Protein AF-A0AA42ZSQ0-F1 (afdb_monomer_lite)

Secondary structure (DSSP, 8-state):
-HHHHHHHHHHHHHT-S-EEEEE-S-----PPTT---------TTEEEEEESPPPPTGGGT-THHHHHHHHHHHHHHHHTT-EEEEE--HHHHHHHH--

Sequence (99 aa):
SGGILQAVEYLNEKGTGHKTILIFSDLKEDLEEGYVREFDLELSGFDVIALNVTKLRSDNIDPREYMDRLEYWQSRIEEGGGSWRVINDMDRLERVLGE

Foldseek 3Di:
DVVLVVLVVVCVVVVDPAREAEDEELLDDPDDPPDDPPDQAQAARYEYEYEQNDDDPVCVVPVVVSVVSLVVVCCRQVVNNYHYYYYHDVVVVCVVPPD

Structure (mmCIF, N/CA/C/O backbone):
data_AF-A0AA42ZSQ0-F1
#
_entry.id   AF-A0AA42ZSQ0-F1
#
loop_
_atom_site.group_PDB
_atom_site.id
_atom_site.type_symbol
_atom_site.label_atom_id
_atom_site.label_alt_id
_atom_site.label_comp_id
_atom_site.label_asym_id
_atom_site.label_entity_id
_atom_site.label_seq_id
_atom_site.pdbx_PDB_ins_code
_atom_site.Cartn_x
_atom_site.Cartn_y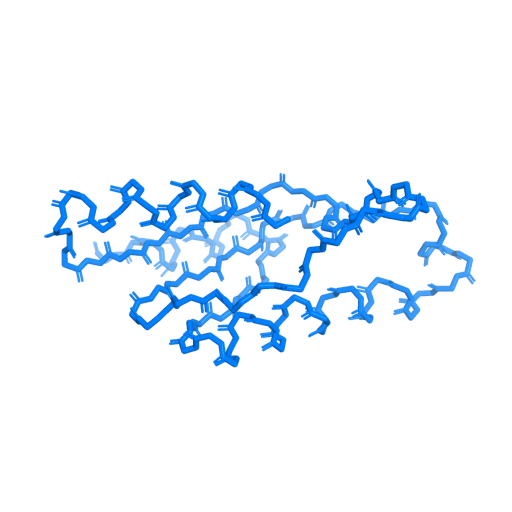
_atom_site.Cartn_z
_atom_site.occupancy
_atom_site.B_iso_or_equiv
_atom_site.auth_seq_id
_atom_site.auth_comp_id
_atom_site.auth_asym_id
_atom_site.auth_atom_id
_atom_site.pdbx_PDB_model_num
ATOM 1 N N . SER A 1 1 ? 1.334 6.335 -4.991 1.00 83.06 1 SER A N 1
ATOM 2 C CA . SER A 1 1 ? 1.111 6.901 -3.643 1.00 83.06 1 SER A CA 1
ATOM 3 C C . SER A 1 1 ? -0.150 7.766 -3.520 1.00 83.06 1 SER A C 1
ATOM 5 O O . SER A 1 1 ? -0.843 7.638 -2.522 1.00 83.06 1 SER A O 1
ATOM 7 N N . GLY A 1 2 ? -0.504 8.611 -4.503 1.00 88.50 2 GLY A N 1
ATOM 8 C CA . GLY A 1 2 ? -1.665 9.521 -4.396 1.00 88.50 2 GLY A CA 1
ATOM 9 C C . GLY A 1 2 ? -3.011 8.847 -4.080 1.00 88.50 2 GLY A C 1
ATOM 10 O O . GLY A 1 2 ? -3.785 9.375 -3.293 1.00 88.50 2 GLY A O 1
ATOM 11 N N . GLY A 1 3 ? -3.262 7.642 -4.608 1.00 91.31 3 GLY A N 1
ATOM 12 C CA . GLY A 1 3 ? -4.466 6.876 -4.258 1.00 91.31 3 GLY A CA 1
ATOM 13 C C . GLY A 1 3 ? -4.526 6.453 -2.783 1.00 91.31 3 GLY A C 1
ATOM 14 O O . GLY A 1 3 ? -5.605 6.418 -2.204 1.00 91.31 3 GLY A O 1
ATOM 15 N N . ILE A 1 4 ? -3.373 6.189 -2.155 1.00 93.00 4 ILE A N 1
ATOM 16 C CA . ILE A 1 4 ? -3.301 5.880 -0.719 1.00 93.00 4 ILE A CA 1
ATOM 17 C C . ILE A 1 4 ? -3.604 7.137 0.092 1.00 93.00 4 ILE A C 1
ATOM 19 O O . ILE A 1 4 ? -4.418 7.073 1.004 1.00 93.00 4 ILE A O 1
ATOM 23 N N . LEU A 1 5 ? -3.021 8.282 -0.277 1.00 92.25 5 LEU A N 1
ATOM 24 C CA . LEU A 1 5 ? -3.288 9.557 0.394 1.00 92.25 5 LEU A CA 1
ATOM 25 C C . LEU A 1 5 ? -4.787 9.892 0.386 1.00 92.25 5 LEU A C 1
ATOM 27 O O . LEU A 1 5 ? -5.363 10.168 1.433 1.00 92.25 5 LEU A O 1
ATOM 31 N N . GLN A 1 6 ? -5.439 9.761 -0.769 1.00 92.38 6 GLN A N 1
ATOM 32 C CA . GLN A 1 6 ? -6.876 10.007 -0.884 1.00 92.38 6 GLN A CA 1
ATOM 33 C C . GLN A 1 6 ? -7.711 9.043 -0.021 1.00 92.38 6 GLN A C 1
ATOM 35 O O . GLN A 1 6 ? -8.704 9.445 0.585 1.00 92.38 6 GLN A O 1
ATOM 40 N N . ALA A 1 7 ? -7.319 7.767 0.056 1.00 94.56 7 ALA A N 1
ATOM 41 C CA . ALA A 1 7 ? -7.993 6.791 0.911 1.00 94.56 7 ALA A CA 1
ATOM 42 C C . ALA A 1 7 ? -7.814 7.110 2.407 1.00 94.56 7 ALA A C 1
ATOM 44 O O . ALA A 1 7 ? -8.759 6.951 3.183 1.00 94.56 7 ALA A O 1
ATOM 45 N N . VAL A 1 8 ? -6.632 7.594 2.802 1.00 93.31 8 VAL A N 1
ATOM 46 C CA . VAL A 1 8 ? -6.342 8.055 4.167 1.00 93.31 8 VAL A CA 1
ATOM 47 C C . VAL A 1 8 ? -7.224 9.238 4.544 1.00 93.31 8 VAL A C 1
ATOM 49 O O . VAL A 1 8 ? -7.898 9.183 5.572 1.00 93.31 8 VAL A O 1
ATOM 52 N N . GLU A 1 9 ? -7.270 10.271 3.699 1.00 92.50 9 GLU A N 1
ATOM 53 C CA . GLU A 1 9 ? -8.120 11.451 3.899 1.00 92.50 9 GLU A CA 1
ATOM 54 C C . GLU A 1 9 ? -9.585 11.042 4.077 1.00 92.50 9 GLU A C 1
ATOM 56 O O .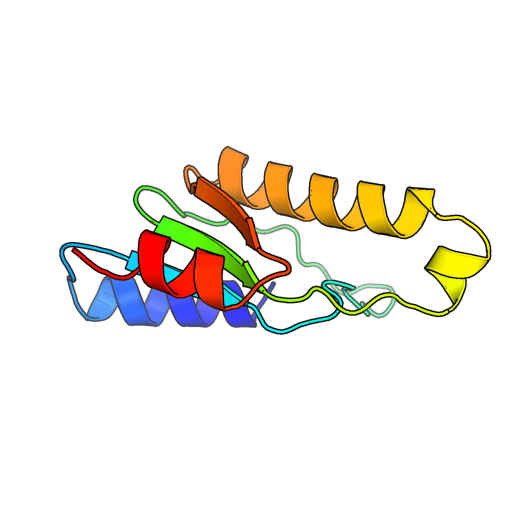 GLU A 1 9 ? -10.214 11.373 5.084 1.00 92.50 9 GLU A O 1
ATOM 61 N N . TYR A 1 10 ? -10.094 10.216 3.160 1.00 94.25 10 TYR A N 1
ATOM 62 C CA . TYR A 1 10 ? -11.468 9.734 3.206 1.00 94.25 10 TYR A CA 1
ATOM 63 C C . TYR A 1 10 ? -11.788 8.972 4.503 1.00 94.25 10 TYR A C 1
ATOM 65 O O . TYR A 1 10 ? -12.801 9.238 5.150 1.00 94.25 10 TYR A O 1
ATOM 73 N N . LEU A 1 11 ? -10.945 8.018 4.909 1.00 93.94 11 LEU A N 1
ATOM 74 C CA . LEU A 1 11 ? -11.194 7.202 6.103 1.00 93.94 11 LEU A CA 1
ATOM 75 C C . LEU A 1 11 ? -11.039 8.003 7.405 1.00 93.94 11 LEU A C 1
ATOM 77 O O . LEU A 1 11 ? -11.767 7.750 8.369 1.00 93.94 11 LEU A O 1
ATOM 81 N N . ASN A 1 12 ? -10.144 8.993 7.432 1.00 92.25 12 ASN A N 1
ATOM 82 C CA . ASN A 1 12 ? -10.013 9.919 8.556 1.00 92.25 12 ASN A CA 1
ATOM 83 C C . ASN A 1 12 ? -11.267 10.786 8.723 1.00 92.25 12 ASN A C 1
ATOM 85 O O . ASN A 1 12 ? -11.777 10.893 9.839 1.00 92.25 12 ASN A O 1
ATOM 89 N N . GLU A 1 13 ? -11.813 11.332 7.633 1.00 92.69 13 GLU A N 1
ATOM 90 C CA . GLU A 1 13 ? -13.044 12.136 7.667 1.00 92.69 13 GLU A CA 1
ATOM 91 C C . GLU A 1 13 ? -14.261 11.353 8.171 1.00 92.69 13 GLU A C 1
ATOM 93 O O . GLU A 1 13 ? -15.154 11.915 8.807 1.00 92.69 13 GLU A O 1
ATOM 98 N N . LYS A 1 14 ? -14.319 10.046 7.895 1.00 90.12 14 LYS A N 1
ATOM 99 C CA . LYS A 1 14 ? -15.436 9.194 8.322 1.00 90.12 14 LYS A CA 1
ATOM 100 C C . LYS A 1 14 ? -15.370 8.783 9.793 1.00 90.12 14 LYS A C 1
ATOM 102 O O . LYS A 1 14 ? -16.389 8.335 10.314 1.00 90.12 14 LYS A O 1
ATOM 107 N N . GLY A 1 15 ? -14.218 8.924 10.456 1.00 82.38 15 GLY A N 1
ATOM 108 C CA . GLY A 1 15 ? -14.055 8.568 11.870 1.00 82.38 15 GLY A CA 1
ATOM 109 C C . GLY A 1 15 ? -14.342 7.092 12.170 1.00 82.38 15 GLY A C 1
ATOM 110 O O . GLY A 1 15 ? -14.940 6.777 13.197 1.00 82.38 15 GLY A O 1
ATOM 111 N N . THR A 1 16 ? -13.983 6.183 11.258 1.00 79.50 16 THR A N 1
ATOM 112 C CA . THR A 1 16 ? -14.277 4.749 11.395 1.00 79.50 16 THR A CA 1
ATOM 113 C C . THR A 1 16 ? -13.391 4.082 12.453 1.00 79.50 16 THR A C 1
ATOM 115 O O . THR A 1 16 ? -12.236 4.460 12.639 1.00 79.50 16 THR A O 1
ATOM 118 N N . GLY A 1 17 ? -13.922 3.059 13.137 1.00 82.69 17 GLY A N 1
ATOM 119 C CA . GLY A 1 17 ? -13.167 2.281 14.132 1.00 82.69 17 GLY A CA 1
ATOM 120 C C . GLY A 1 17 ? -12.076 1.387 13.528 1.00 82.69 17 GLY A C 1
ATOM 121 O O . GLY A 1 17 ? -11.077 1.118 14.185 1.00 82.69 17 GLY A O 1
ATOM 122 N N . HIS A 1 18 ? -12.242 0.986 12.264 1.00 86.69 18 HIS A N 1
ATOM 123 C CA . HIS A 1 18 ? -11.263 0.226 11.487 1.00 86.69 18 HIS A CA 1
ATOM 124 C C . HIS A 1 18 ? -11.033 0.923 10.145 1.00 86.69 18 HIS A C 1
ATOM 126 O O . HIS A 1 18 ? -11.988 1.399 9.517 1.00 86.69 18 HIS A O 1
ATOM 132 N N . LYS A 1 19 ? -9.774 1.006 9.709 1.00 94.69 19 LYS A N 1
ATOM 133 C CA . LYS A 1 19 ? -9.380 1.688 8.473 1.00 94.69 19 LYS A CA 1
ATOM 134 C C . LYS A 1 19 ? -8.601 0.720 7.599 1.00 94.69 19 LYS A C 1
ATOM 136 O O . LYS A 1 19 ? -7.423 0.487 7.828 1.00 94.69 19 LYS A O 1
ATOM 141 N N . THR A 1 20 ? -9.259 0.151 6.597 1.00 95.56 20 THR A N 1
ATOM 142 C CA . THR A 1 20 ? -8.633 -0.810 5.683 1.00 95.56 20 THR A CA 1
ATOM 143 C C . THR A 1 20 ? -8.577 -0.242 4.272 1.00 95.56 20 THR A C 1
ATOM 145 O O . THR A 1 20 ? -9.584 0.241 3.753 1.00 95.56 20 THR A O 1
ATOM 148 N N . ILE A 1 21 ? -7.407 -0.322 3.640 1.00 95.75 21 ILE A N 1
ATOM 149 C CA . ILE A 1 21 ? -7.171 0.086 2.253 1.00 95.75 21 ILE A CA 1
ATOM 150 C C . ILE A 1 21 ? -6.832 -1.164 1.445 1.00 95.75 21 ILE A C 1
ATOM 152 O O . ILE A 1 21 ? -5.845 -1.841 1.724 1.00 95.75 21 ILE A O 1
ATOM 156 N N . LEU A 1 22 ? -7.633 -1.458 0.422 1.00 95.56 22 LEU A N 1
ATOM 157 C CA . LEU A 1 22 ? -7.361 -2.536 -0.529 1.00 95.56 22 LEU A CA 1
ATOM 158 C C . LEU A 1 22 ? -6.729 -1.953 -1.795 1.00 95.56 22 LEU A C 1
ATOM 160 O O . LEU A 1 22 ? -7.298 -1.051 -2.412 1.00 95.56 22 LEU A O 1
ATOM 164 N N . ILE A 1 23 ? -5.571 -2.474 -2.196 1.00 95.31 23 ILE A N 1
ATOM 165 C CA . ILE A 1 23 ? -4.833 -2.019 -3.375 1.00 95.31 23 ILE A CA 1
ATOM 166 C C . ILE A 1 23 ? -4.879 -3.094 -4.459 1.00 95.31 23 ILE A C 1
ATOM 168 O O . ILE A 1 23 ? -4.398 -4.209 -4.266 1.00 95.31 23 ILE A O 1
ATOM 172 N N . PHE A 1 24 ? -5.393 -2.711 -5.628 1.00 93.00 24 PHE A N 1
ATOM 173 C CA . PHE A 1 24 ? -5.338 -3.489 -6.864 1.00 93.00 24 PHE A CA 1
ATOM 174 C C . PHE A 1 24 ? -4.447 -2.747 -7.862 1.00 93.00 24 PHE A C 1
ATOM 176 O O . PHE A 1 24 ? -4.859 -1.746 -8.446 1.00 93.00 24 PHE A O 1
ATOM 183 N N . SER A 1 25 ? -3.195 -3.182 -7.997 1.00 93.38 25 SER A N 1
ATOM 184 C CA . SER A 1 25 ? -2.181 -2.496 -8.805 1.00 93.38 25 SER A CA 1
ATOM 185 C C . SER A 1 25 ? -0.993 -3.423 -9.096 1.00 93.38 25 SER A C 1
ATOM 187 O O . SER A 1 25 ? -0.832 -4.465 -8.458 1.00 93.38 25 SER A O 1
ATOM 189 N N . ASP A 1 26 ? -0.139 -3.039 -10.043 1.00 94.25 26 ASP A N 1
ATOM 190 C CA . ASP A 1 26 ? 1.221 -3.575 -10.175 1.00 94.25 26 ASP A CA 1
ATOM 191 C C . ASP A 1 26 ? 2.197 -2.967 -9.150 1.00 94.25 26 ASP A C 1
ATOM 193 O O . ASP A 1 26 ? 3.311 -3.468 -9.018 1.00 94.25 26 ASP A O 1
ATOM 197 N N . LEU A 1 27 ? 1.769 -1.941 -8.399 1.00 94.69 27 LEU A N 1
ATOM 198 C CA . LEU A 1 27 ? 2.527 -1.184 -7.398 1.00 94.69 27 LEU A CA 1
ATOM 199 C C . LEU A 1 27 ? 3.715 -0.388 -7.953 1.00 94.69 27 LEU A C 1
ATOM 201 O O . LEU A 1 27 ? 4.524 0.125 -7.175 1.00 94.69 27 LEU A O 1
ATOM 205 N N . LYS A 1 28 ? 3.850 -0.270 -9.274 1.00 92.62 28 LYS A N 1
ATOM 206 C CA . LYS A 1 28 ? 4.935 0.506 -9.867 1.00 92.62 28 LYS A CA 1
ATOM 207 C C . LYS A 1 28 ? 4.538 1.975 -9.920 1.00 92.62 28 LYS A C 1
ATOM 209 O O . LYS A 1 28 ? 3.463 2.333 -10.393 1.00 92.62 28 LYS A O 1
ATOM 214 N N . GLU A 1 29 ? 5.416 2.841 -9.428 1.00 86.94 29 GLU A N 1
ATOM 215 C CA . GLU A 1 29 ? 5.257 4.278 -9.618 1.00 86.94 29 GLU A CA 1
ATOM 216 C C . GLU A 1 29 ? 5.972 4.698 -10.903 1.00 86.94 29 GLU A C 1
ATOM 218 O O . GLU A 1 29 ? 7.198 4.710 -10.959 1.00 86.94 29 GLU A O 1
ATOM 223 N N . ASP A 1 30 ? 5.206 5.050 -11.935 1.00 79.44 30 ASP A N 1
ATOM 224 C CA . ASP A 1 30 ? 5.736 5.748 -13.107 1.00 79.44 30 ASP A CA 1
ATOM 225 C C . ASP A 1 30 ? 5.765 7.249 -12.795 1.00 79.44 30 ASP A C 1
ATOM 227 O O . ASP A 1 30 ? 4.761 7.957 -12.913 1.00 79.44 30 ASP A O 1
ATOM 231 N N . LEU A 1 31 ? 6.915 7.720 -12.311 1.00 72.56 31 LEU A N 1
ATOM 232 C CA . LEU A 1 31 ? 7.184 9.137 -12.094 1.00 72.56 31 LEU A CA 1
ATOM 233 C C . LEU A 1 31 ? 8.089 9.669 -13.198 1.00 72.56 31 LEU A C 1
ATOM 235 O O . LEU A 1 31 ? 9.150 9.112 -13.471 1.00 72.56 31 LEU A O 1
ATOM 239 N N . GLU A 1 32 ? 7.664 10.767 -13.815 1.00 75.94 32 GLU A N 1
ATOM 240 C CA . GLU A 1 32 ? 8.522 11.542 -14.703 1.00 75.94 32 GLU A CA 1
ATOM 241 C C . GLU A 1 32 ? 9.646 12.217 -13.906 1.00 75.94 32 GLU A C 1
ATOM 243 O O . GLU A 1 32 ? 9.512 12.543 -12.721 1.00 75.94 32 GLU A O 1
ATOM 248 N N . GLU A 1 33 ? 10.770 12.449 -14.580 1.00 68.38 33 GLU A N 1
ATOM 249 C CA . GLU A 1 33 ? 11.922 13.131 -14.002 1.00 68.38 33 GLU A CA 1
ATOM 250 C C . GLU A 1 33 ? 11.514 14.529 -13.492 1.00 68.38 33 GLU A C 1
ATOM 252 O O . GLU A 1 33 ? 10.918 15.323 -14.219 1.00 68.38 33 GLU A O 1
ATOM 257 N N . GLY A 1 34 ? 11.809 14.827 -12.221 1.00 70.06 34 GLY A N 1
ATOM 258 C CA . GLY A 1 34 ? 11.481 16.108 -11.577 1.00 70.06 34 GLY A CA 1
ATOM 259 C C . GLY A 1 34 ? 10.192 16.132 -10.742 1.00 70.06 34 GLY A C 1
ATOM 260 O O . GLY A 1 34 ? 9.922 17.139 -10.087 1.00 70.06 34 GLY A O 1
ATOM 261 N N . TYR A 1 35 ? 9.417 15.044 -10.701 1.00 71.31 35 TYR A N 1
ATOM 262 C CA . TYR A 1 35 ? 8.229 14.951 -9.848 1.00 71.31 35 TYR A CA 1
ATOM 263 C C . TYR A 1 35 ? 8.616 14.456 -8.450 1.00 71.31 35 TYR A C 1
ATOM 265 O O . TYR A 1 35 ? 9.108 13.342 -8.284 1.00 71.31 35 TYR A O 1
ATOM 273 N N . VAL A 1 36 ? 8.365 15.275 -7.425 1.00 65.44 36 VAL A N 1
ATOM 274 C CA . VAL A 1 36 ? 8.654 14.927 -6.025 1.00 65.44 36 VAL A CA 1
ATOM 275 C C . VAL A 1 36 ? 7.441 14.247 -5.395 1.00 65.44 36 VAL A C 1
ATOM 277 O O . VAL A 1 36 ? 6.342 14.801 -5.370 1.00 65.44 36 VAL A O 1
ATOM 280 N N . ARG A 1 37 ? 7.651 13.047 -4.848 1.00 65.69 37 ARG A N 1
ATOM 281 C CA . ARG A 1 37 ? 6.692 12.334 -3.988 1.00 65.69 37 ARG A CA 1
ATOM 282 C C . ARG A 1 37 ? 7.324 11.881 -2.670 1.00 65.69 37 ARG A C 1
ATOM 284 O O . ARG A 1 37 ? 6.958 10.852 -2.111 1.00 65.69 37 ARG A O 1
ATOM 291 N N . GLU A 1 38 ? 8.258 12.673 -2.159 1.00 66.62 38 GLU A N 1
ATOM 292 C CA . GLU A 1 38 ? 8.734 12.537 -0.786 1.00 66.62 38 GLU A CA 1
ATOM 293 C C . GLU A 1 38 ? 7.741 13.234 0.140 1.00 66.62 38 GLU A C 1
ATOM 295 O O . GLU A 1 38 ? 7.790 14.441 0.358 1.00 66.62 38 GLU A O 1
ATOM 300 N N . PHE A 1 39 ? 6.772 12.468 0.622 1.00 76.50 39 PHE A N 1
ATOM 301 C CA . PHE A 1 39 ? 5.875 12.896 1.684 1.00 76.50 39 PHE A CA 1
ATOM 302 C C . PHE A 1 39 ? 5.673 11.746 2.655 1.00 76.50 39 PHE A C 1
ATOM 304 O O . PHE A 1 39 ? 5.643 10.581 2.249 1.00 76.50 39 PHE A O 1
ATOM 311 N N . ASP A 1 40 ? 5.541 12.071 3.930 1.00 80.38 40 ASP A N 1
ATOM 312 C CA . ASP A 1 40 ? 5.287 11.070 4.953 1.00 80.38 40 ASP A CA 1
ATOM 313 C C . ASP A 1 40 ? 3.816 10.654 4.900 1.00 80.38 40 ASP A C 1
ATOM 315 O O . ASP A 1 40 ? 2.913 11.482 4.759 1.00 80.38 40 ASP A O 1
ATOM 319 N N . LEU A 1 41 ? 3.573 9.346 4.952 1.00 86.75 41 LEU A N 1
ATOM 320 C CA . LEU A 1 41 ? 2.231 8.784 5.006 1.00 86.75 41 LEU A CA 1
ATOM 321 C C . LEU A 1 41 ? 1.868 8.566 6.475 1.00 86.75 41 LEU A C 1
ATOM 323 O O . LEU A 1 41 ? 2.418 7.676 7.108 1.00 86.75 41 LEU A O 1
ATOM 327 N N . GLU A 1 42 ? 0.936 9.342 7.024 1.00 91.81 42 GLU A N 1
ATOM 328 C CA . GLU A 1 42 ? 0.426 9.088 8.375 1.00 91.81 42 GLU A CA 1
ATOM 329 C C . GLU A 1 42 ? -0.631 7.973 8.326 1.00 91.81 42 GLU A C 1
ATOM 331 O O . GLU A 1 42 ? -1.784 8.186 7.948 1.00 91.81 42 GLU A O 1
ATOM 336 N N . LEU A 1 43 ? -0.212 6.757 8.672 1.00 94.38 43 LEU A N 1
ATOM 337 C CA . LEU A 1 43 ? -0.978 5.518 8.508 1.00 94.38 43 LEU A CA 1
ATOM 338 C C . LEU A 1 43 ? -1.230 4.795 9.831 1.00 94.38 43 LEU A C 1
ATOM 340 O O . LEU A 1 43 ? -1.635 3.634 9.835 1.00 94.38 43 LEU A O 1
ATOM 344 N N . SER A 1 44 ? -1.046 5.476 10.961 1.00 93.25 44 SER A N 1
ATOM 345 C CA . SER A 1 44 ? -1.348 4.912 12.275 1.00 93.25 44 SER A CA 1
ATOM 346 C C . SER A 1 44 ? -2.786 4.380 12.336 1.00 93.25 44 SER A C 1
ATOM 348 O O . SER A 1 44 ? -3.759 5.113 12.125 1.00 93.25 44 SER A O 1
ATOM 350 N N . GLY A 1 45 ? -2.914 3.078 12.598 1.00 92.38 45 GLY A N 1
ATOM 351 C CA . GLY A 1 45 ? -4.201 2.379 12.663 1.00 92.38 45 GLY A CA 1
ATOM 352 C C . GLY A 1 45 ? -4.824 2.026 11.306 1.00 92.38 45 GLY A C 1
ATOM 353 O O . GLY A 1 45 ? -6.002 1.665 11.271 1.00 92.38 45 GLY A O 1
ATOM 354 N N . PHE A 1 46 ? -4.075 2.131 10.204 1.00 96.44 46 PHE A N 1
ATOM 355 C CA . PHE A 1 46 ? -4.498 1.654 8.888 1.00 96.44 46 PHE A CA 1
ATOM 356 C C . PHE A 1 46 ? -3.968 0.250 8.593 1.00 96.44 46 PHE A C 1
ATOM 358 O O . PHE A 1 46 ? -2.786 -0.033 8.770 1.00 96.44 46 PHE A O 1
ATOM 365 N N . ASP A 1 47 ? -4.835 -0.592 8.038 1.00 96.38 47 ASP A N 1
ATOM 366 C CA . ASP A 1 47 ? -4.480 -1.874 7.442 1.00 96.38 47 ASP A CA 1
ATOM 367 C C . ASP A 1 47 ? -4.452 -1.754 5.918 1.00 96.38 47 ASP A C 1
ATOM 369 O O . ASP A 1 47 ? -5.495 -1.612 5.275 1.00 96.38 47 ASP A O 1
ATOM 373 N N . VAL A 1 48 ? -3.271 -1.851 5.317 1.00 97.12 48 VAL A N 1
ATOM 374 C CA . VAL A 1 48 ? -3.099 -1.774 3.864 1.00 97.12 48 VAL A CA 1
ATOM 375 C C . VAL A 1 48 ? -2.863 -3.170 3.299 1.00 97.12 48 VAL A C 1
ATOM 377 O O . VAL A 1 48 ? -1.945 -3.887 3.700 1.00 97.12 48 VAL A O 1
ATOM 380 N N . ILE A 1 49 ? -3.716 -3.577 2.361 1.00 96.62 49 ILE A N 1
ATOM 381 C CA . ILE A 1 49 ? -3.712 -4.917 1.777 1.00 96.62 49 ILE A CA 1
ATOM 382 C C . ILE A 1 49 ? -3.565 -4.802 0.263 1.00 96.62 49 ILE A C 1
ATOM 384 O O . ILE A 1 49 ? -4.480 -4.352 -0.426 1.00 96.62 49 ILE A O 1
ATOM 388 N N . ALA A 1 50 ? -2.437 -5.257 -0.269 1.00 96.25 50 ALA A N 1
ATOM 389 C CA . ALA A 1 50 ? -2.242 -5.410 -1.703 1.00 96.25 50 ALA A CA 1
ATOM 390 C C . ALA A 1 50 ? -2.756 -6.778 -2.168 1.00 96.25 50 ALA A C 1
ATOM 392 O O . ALA A 1 50 ? -2.347 -7.823 -1.651 1.00 96.25 50 ALA A O 1
ATOM 393 N N . LEU A 1 51 ? -3.659 -6.768 -3.147 1.00 94.06 51 LEU A N 1
ATOM 394 C CA . LEU A 1 51 ? -4.323 -7.959 -3.663 1.00 94.06 51 LEU A CA 1
ATOM 395 C C . LEU A 1 51 ? -3.838 -8.286 -5.064 1.00 94.06 51 LEU A C 1
ATOM 397 O O . LEU A 1 51 ? -3.888 -7.430 -5.946 1.00 94.06 51 LEU A O 1
ATOM 401 N N . ASN A 1 52 ? -3.431 -9.542 -5.269 1.00 91.50 52 ASN A N 1
ATOM 402 C CA . ASN A 1 52 ? -3.053 -10.083 -6.575 1.00 91.50 52 ASN A CA 1
ATOM 403 C C . ASN A 1 52 ? -2.143 -9.123 -7.358 1.00 91.50 52 ASN A C 1
ATOM 405 O O . ASN A 1 52 ? -2.454 -8.747 -8.492 1.00 91.50 52 ASN A O 1
ATOM 409 N N . VAL A 1 53 ? -1.045 -8.687 -6.725 1.00 92.38 53 VAL A N 1
ATOM 410 C CA . VAL A 1 53 ? -0.137 -7.687 -7.304 1.00 92.38 53 VAL A CA 1
ATOM 411 C C . VAL A 1 53 ? 0.318 -8.159 -8.678 1.00 92.38 53 VAL A C 1
ATOM 413 O O . VAL A 1 53 ? 0.858 -9.257 -8.840 1.00 92.38 53 VAL A O 1
ATOM 416 N N . THR A 1 54 ? 0.067 -7.327 -9.687 1.00 93.44 54 THR A N 1
ATOM 417 C CA . THR A 1 54 ? 0.338 -7.704 -11.074 1.00 93.44 54 THR A CA 1
ATOM 418 C C . THR A 1 54 ? 1.845 -7.740 -11.314 1.00 93.44 54 THR A C 1
ATOM 420 O O . THR A 1 54 ? 2.560 -6.783 -11.017 1.00 93.44 54 THR A O 1
ATOM 423 N N . LYS A 1 55 ? 2.332 -8.858 -11.861 1.00 93.44 55 LYS A N 1
ATOM 424 C CA . LYS A 1 55 ? 3.733 -9.002 -12.269 1.00 93.44 55 LYS A CA 1
ATOM 425 C C . LYS A 1 55 ? 3.968 -8.301 -13.600 1.00 93.44 55 LYS A C 1
ATOM 427 O O . LYS A 1 55 ? 3.215 -8.494 -14.557 1.00 93.44 55 LYS A O 1
ATOM 432 N N . LEU A 1 56 ? 5.037 -7.523 -13.667 1.00 94.81 56 LEU A N 1
ATOM 433 C CA . LEU A 1 56 ? 5.467 -6.815 -14.861 1.00 94.81 56 LEU A CA 1
ATOM 434 C C . LEU A 1 56 ? 6.360 -7.697 -15.733 1.00 94.81 56 LEU A C 1
ATOM 436 O O . LEU A 1 56 ? 6.875 -8.732 -15.317 1.00 94.81 56 LEU A O 1
ATOM 440 N N . ARG A 1 57 ? 6.566 -7.278 -16.987 1.00 94.12 57 ARG A N 1
ATOM 441 C CA . ARG A 1 57 ? 7.484 -7.991 -17.888 1.00 94.12 57 ARG A CA 1
ATOM 442 C C . ARG A 1 57 ? 8.925 -7.956 -17.385 1.00 94.12 57 ARG A C 1
ATOM 444 O O . ARG A 1 57 ? 9.622 -8.948 -17.566 1.00 94.12 57 ARG A O 1
ATOM 451 N N . SER A 1 58 ? 9.348 -6.847 -16.779 1.00 91.12 58 SER A N 1
ATOM 452 C CA . SER A 1 58 ? 10.695 -6.694 -16.227 1.00 91.12 58 SER A CA 1
ATOM 453 C C . SER A 1 58 ? 10.940 -7.634 -15.045 1.00 91.12 58 SER A C 1
ATOM 455 O O . SER A 1 58 ? 12.004 -8.235 -14.984 1.00 91.12 58 SER A O 1
ATOM 457 N N . ASP A 1 59 ? 9.907 -7.931 -14.248 1.00 93.44 59 ASP A N 1
ATOM 458 C CA . ASP A 1 59 ? 9.971 -8.943 -13.184 1.00 93.44 59 ASP A CA 1
ATOM 459 C C . ASP A 1 59 ? 10.308 -10.358 -13.719 1.00 93.44 59 ASP A C 1
ATOM 461 O O . ASP A 1 59 ? 10.803 -11.206 -12.982 1.00 93.44 59 ASP A O 1
ATOM 465 N N . ASN A 1 60 ? 10.047 -10.655 -15.002 1.00 90.81 60 ASN A N 1
ATOM 466 C CA . ASN A 1 60 ? 10.478 -11.925 -15.609 1.00 90.81 60 ASN A CA 1
ATOM 467 C C . ASN A 1 60 ? 11.956 -11.909 -16.029 1.00 90.81 60 ASN A C 1
ATOM 469 O O . ASN A 1 60 ? 12.548 -12.974 -16.199 1.00 90.81 60 ASN A O 1
ATOM 473 N N . ILE A 1 61 ? 12.526 -10.720 -16.248 1.00 94.69 61 ILE A N 1
ATOM 474 C CA . ILE A 1 61 ? 13.946 -10.522 -16.563 1.00 94.69 61 ILE A CA 1
ATOM 475 C C . ILE A 1 61 ? 14.752 -10.567 -15.263 1.00 94.69 61 ILE A C 1
ATOM 477 O O . ILE A 1 61 ? 15.736 -11.300 -15.183 1.00 94.69 61 ILE A O 1
ATOM 481 N N . ASP A 1 62 ? 14.299 -9.832 -14.246 1.00 95.38 62 ASP A N 1
ATOM 482 C CA . ASP A 1 62 ? 14.850 -9.851 -12.896 1.00 95.38 62 ASP A CA 1
ATOM 483 C C . ASP A 1 62 ? 13.725 -9.971 -11.851 1.00 95.38 62 ASP A C 1
ATOM 485 O O . ASP A 1 62 ? 13.076 -8.980 -11.509 1.00 95.38 62 ASP A O 1
ATOM 489 N N . PRO A 1 63 ? 13.497 -11.174 -11.291 1.00 92.94 63 PRO A N 1
ATOM 490 C CA . PRO A 1 63 ? 12.474 -11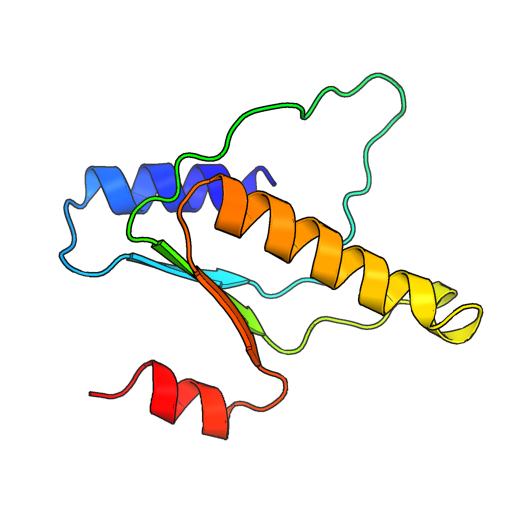.395 -10.269 1.00 92.94 63 PRO A CA 1
ATOM 491 C C . PRO A 1 63 ? 12.650 -10.567 -8.993 1.00 92.94 63 PRO A C 1
ATOM 493 O O . PRO A 1 63 ? 11.699 -10.455 -8.215 1.00 92.94 63 PRO A O 1
ATOM 496 N N . ARG A 1 64 ? 13.841 -10.000 -8.756 1.00 96.19 64 ARG A N 1
ATOM 497 C CA . ARG A 1 64 ? 14.091 -9.130 -7.601 1.00 96.19 64 ARG A CA 1
ATOM 498 C C . ARG A 1 64 ? 13.321 -7.821 -7.708 1.00 96.19 64 ARG A C 1
ATOM 500 O O . ARG A 1 64 ? 12.810 -7.379 -6.693 1.00 96.19 64 ARG A O 1
ATOM 507 N N . GLU A 1 65 ? 13.082 -7.297 -8.913 1.00 95.12 65 GLU A N 1
ATOM 508 C CA . GLU A 1 65 ? 12.309 -6.056 -9.102 1.00 95.12 65 GLU A CA 1
ATOM 509 C C . GLU A 1 65 ? 10.888 -6.137 -8.522 1.00 95.12 65 GLU A C 1
ATOM 511 O O . GLU A 1 65 ? 10.344 -5.148 -8.025 1.00 95.12 65 GLU A O 1
ATOM 516 N N . TYR A 1 66 ? 10.274 -7.323 -8.562 1.00 95.19 66 TYR A N 1
ATOM 517 C CA . TYR A 1 66 ? 8.985 -7.564 -7.922 1.00 95.19 66 TYR A CA 1
ATOM 518 C C . TYR A 1 66 ? 9.100 -7.5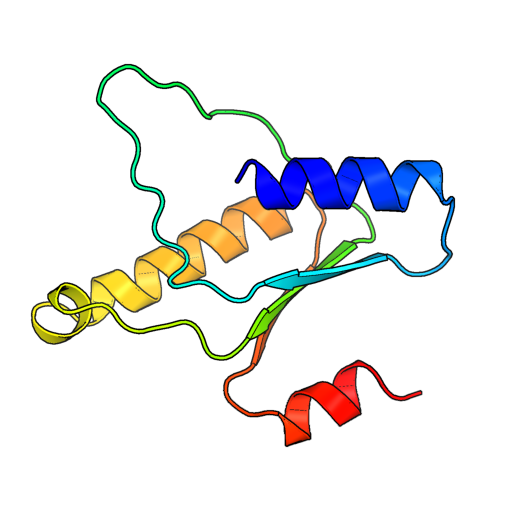01 -6.397 1.00 95.19 66 TYR A C 1
ATOM 520 O O . TYR A 1 66 ? 8.282 -6.858 -5.741 1.00 95.19 66 TYR A O 1
ATOM 528 N N . MET A 1 67 ? 10.112 -8.168 -5.837 1.00 95.69 67 MET A N 1
ATOM 529 C CA . MET A 1 67 ? 10.333 -8.225 -4.391 1.00 95.69 67 MET A CA 1
ATOM 530 C C . MET A 1 67 ? 10.694 -6.851 -3.832 1.00 95.69 67 MET A C 1
ATOM 532 O O . MET A 1 67 ? 10.065 -6.418 -2.871 1.00 95.69 67 MET A O 1
ATOM 536 N N . ASP A 1 68 ? 11.601 -6.138 -4.495 1.00 96.12 68 ASP A N 1
ATOM 537 C CA . ASP A 1 68 ? 12.043 -4.795 -4.120 1.00 96.12 68 ASP A CA 1
ATOM 538 C C . ASP A 1 68 ? 10.864 -3.816 -4.114 1.00 96.12 68 ASP A C 1
ATOM 540 O O . ASP A 1 68 ? 10.748 -2.962 -3.239 1.00 96.12 68 ASP A O 1
ATOM 544 N N . ARG A 1 69 ? 9.930 -3.966 -5.061 1.00 95.44 69 ARG A N 1
ATOM 545 C CA . ARG A 1 69 ? 8.716 -3.147 -5.117 1.00 95.44 69 ARG A CA 1
ATOM 546 C C . ARG A 1 69 ? 7.769 -3.433 -3.956 1.00 95.44 69 ARG A C 1
ATOM 548 O O . ARG A 1 69 ? 7.200 -2.497 -3.398 1.00 95.44 69 ARG A O 1
ATOM 555 N N . LEU A 1 70 ? 7.588 -4.701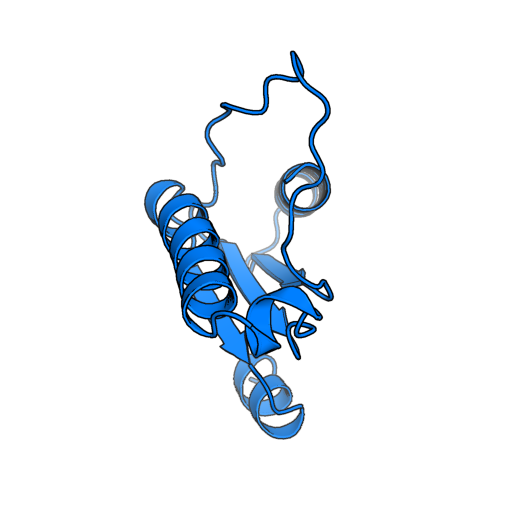 -3.584 1.00 96.25 70 LEU A N 1
ATOM 556 C CA . LEU A 1 70 ? 6.795 -5.054 -2.404 1.00 96.25 70 LEU A CA 1
ATOM 557 C C . LEU A 1 70 ? 7.441 -4.540 -1.115 1.00 96.25 70 LEU A C 1
ATOM 559 O O . LEU A 1 70 ? 6.734 -4.004 -0.266 1.00 96.25 70 LEU A O 1
ATOM 563 N N . GLU A 1 71 ? 8.757 -4.691 -0.986 1.00 96.81 71 GLU A N 1
ATOM 564 C CA . GLU A 1 71 ? 9.528 -4.244 0.175 1.00 96.81 71 GLU A CA 1
ATOM 565 C C . GLU A 1 71 ? 9.513 -2.719 0.304 1.00 96.81 71 GLU A C 1
ATOM 567 O O . GLU A 1 71 ? 9.260 -2.197 1.388 1.00 96.81 71 GLU A O 1
ATOM 572 N N . TYR A 1 72 ? 9.666 -2.000 -0.811 1.00 94.94 72 TYR A N 1
ATOM 573 C CA . TYR A 1 72 ? 9.530 -0.547 -0.855 1.00 94.94 72 TYR A CA 1
ATOM 574 C C . TYR A 1 72 ? 8.185 -0.092 -0.277 1.00 94.94 72 TYR A C 1
ATOM 576 O O . TYR A 1 72 ? 8.142 0.761 0.610 1.00 94.94 72 TYR A O 1
ATOM 584 N N . TRP A 1 73 ? 7.078 -0.683 -0.739 1.00 95.75 73 TRP A N 1
ATOM 585 C CA . TRP A 1 73 ? 5.757 -0.332 -0.219 1.00 95.75 73 TRP A CA 1
ATOM 586 C C . TRP A 1 73 ? 5.572 -0.752 1.233 1.00 95.75 73 TRP A C 1
ATOM 588 O O . TRP A 1 73 ? 5.035 0.035 2.007 1.00 95.75 73 TRP A O 1
ATOM 598 N N . GLN A 1 74 ? 6.047 -1.935 1.620 1.00 96.88 74 GLN A N 1
ATOM 599 C CA . GLN A 1 74 ? 6.008 -2.370 3.012 1.00 96.88 74 GLN A CA 1
ATOM 600 C C . GLN A 1 74 ? 6.693 -1.349 3.929 1.00 96.88 74 GLN A C 1
ATOM 602 O O . GLN A 1 74 ? 6.052 -0.868 4.860 1.00 96.88 74 GLN A O 1
ATOM 607 N N . SER A 1 75 ? 7.936 -0.961 3.620 1.00 95.69 75 SER A N 1
ATOM 608 C CA . SER A 1 75 ? 8.706 0.007 4.415 1.00 95.69 75 SER A CA 1
ATOM 609 C C . SER A 1 75 ? 7.948 1.320 4.555 1.00 95.69 75 SER A C 1
ATOM 611 O O . SER A 1 75 ? 7.736 1.803 5.660 1.00 95.69 75 SER A O 1
ATOM 613 N N . ARG A 1 76 ? 7.440 1.864 3.444 1.00 93.44 76 ARG A N 1
ATOM 614 C CA . ARG A 1 76 ? 6.730 3.152 3.436 1.00 93.44 76 ARG A CA 1
ATOM 615 C C . ARG A 1 76 ? 5.433 3.124 4.250 1.00 93.44 76 ARG A C 1
ATOM 617 O O . ARG A 1 76 ? 5.088 4.129 4.866 1.00 93.44 76 ARG A O 1
ATOM 624 N N . ILE A 1 77 ? 4.704 2.006 4.240 1.00 96.00 77 ILE A N 1
ATOM 625 C CA . ILE A 1 77 ? 3.474 1.842 5.028 1.00 96.00 77 ILE A CA 1
ATOM 626 C C . ILE A 1 77 ? 3.792 1.656 6.516 1.00 96.00 77 ILE A C 1
ATOM 628 O O . ILE A 1 77 ? 3.163 2.303 7.355 1.00 96.00 77 ILE A O 1
ATOM 632 N N . GLU A 1 78 ? 4.765 0.804 6.840 1.00 96.00 78 GLU A N 1
ATOM 633 C CA . GLU A 1 78 ? 5.146 0.487 8.221 1.00 96.00 78 GLU A CA 1
ATOM 634 C C . GLU A 1 78 ? 5.848 1.667 8.913 1.00 96.00 78 GLU A C 1
ATOM 636 O O . GLU A 1 78 ? 5.543 1.965 10.068 1.00 96.00 78 GLU A O 1
ATOM 641 N N . GLU A 1 79 ? 6.704 2.410 8.205 1.00 95.06 79 GLU A N 1
ATOM 642 C CA . GLU A 1 79 ? 7.285 3.681 8.674 1.00 95.06 79 GLU A CA 1
ATOM 643 C C . GLU A 1 79 ? 6.204 4.727 8.966 1.00 95.06 79 GLU A C 1
ATOM 645 O O . GLU A 1 79 ? 6.322 5.501 9.915 1.00 95.06 79 GLU A O 1
ATOM 650 N N . GLY A 1 80 ? 5.118 4.710 8.188 1.00 94.31 80 GLY A N 1
ATOM 651 C CA . GLY A 1 80 ? 3.932 5.531 8.414 1.00 94.31 80 GLY A CA 1
ATOM 652 C C . GLY A 1 80 ? 3.068 5.101 9.606 1.00 94.31 80 GLY A C 1
ATOM 653 O O . GLY A 1 80 ? 2.094 5.779 9.939 1.00 94.31 80 GLY A O 1
ATOM 654 N N . GLY A 1 81 ? 3.388 3.973 10.249 1.00 95.56 81 GLY A N 1
ATOM 655 C CA . GLY A 1 81 ? 2.632 3.396 11.364 1.00 95.56 81 GLY A CA 1
ATOM 656 C C . GLY A 1 81 ? 1.457 2.501 10.952 1.00 95.56 81 GLY A C 1
ATOM 657 O O . GLY A 1 81 ? 0.660 2.119 11.812 1.00 95.56 81 GLY A O 1
ATOM 658 N N . GLY A 1 82 ? 1.329 2.180 9.662 1.00 96.25 82 GLY A N 1
ATOM 659 C CA . GLY A 1 82 ? 0.323 1.253 9.145 1.00 96.25 82 GLY A CA 1
ATOM 660 C C . GLY A 1 82 ? 0.783 -0.202 9.168 1.00 96.25 82 GLY A C 1
ATOM 661 O O . GLY A 1 82 ? 1.954 -0.506 9.386 1.00 96.25 82 GLY A O 1
ATOM 662 N N . SER A 1 83 ? -0.147 -1.118 8.901 1.00 97.19 83 SER A N 1
ATOM 663 C CA . SER A 1 83 ? 0.156 -2.529 8.658 1.00 97.19 83 SER A CA 1
ATOM 664 C C . SER A 1 83 ? 0.126 -2.839 7.159 1.00 97.19 83 SER A C 1
ATOM 666 O O . SER A 1 83 ? -0.684 -2.285 6.410 1.00 97.19 83 SER A O 1
ATOM 668 N N . TRP A 1 84 ? 1.003 -3.739 6.710 1.00 97.12 84 TRP A N 1
ATOM 669 C CA . TRP A 1 84 ? 1.098 -4.150 5.311 1.00 97.12 84 TRP A CA 1
ATOM 670 C C . TRP A 1 84 ? 0.858 -5.649 5.147 1.00 97.12 84 TRP A C 1
ATOM 672 O O . TRP A 1 84 ? 1.422 -6.479 5.864 1.00 97.12 84 TRP A O 1
ATOM 682 N N . ARG A 1 85 ? 0.034 -6.022 4.163 1.00 95.69 85 ARG A N 1
ATOM 683 C CA . ARG A 1 85 ? -0.174 -7.421 3.768 1.00 95.69 85 ARG A CA 1
ATOM 684 C C . ARG A 1 85 ? -0.266 -7.554 2.257 1.00 95.69 85 ARG A C 1
ATOM 686 O O . ARG A 1 85 ? -0.947 -6.778 1.597 1.00 95.69 85 ARG A O 1
ATOM 693 N N . VAL A 1 86 ? 0.327 -8.620 1.727 1.00 94.81 86 VAL A N 1
ATOM 694 C CA . VAL A 1 86 ? 0.102 -9.067 0.348 1.00 94.81 86 VAL A CA 1
ATOM 695 C C . VAL A 1 86 ? -0.728 -10.345 0.371 1.00 94.81 86 VAL A C 1
ATOM 697 O O . VAL A 1 86 ? -0.395 -11.317 1.061 1.00 94.81 86 VAL A O 1
ATOM 700 N N . ILE A 1 87 ? -1.824 -10.349 -0.378 1.00 92.62 87 ILE A N 1
ATOM 701 C CA . ILE A 1 87 ? -2.730 -11.487 -0.503 1.00 92.62 87 ILE A CA 1
ATOM 702 C C . ILE A 1 87 ? -2.864 -11.839 -1.987 1.00 92.62 87 ILE A C 1
ATOM 704 O O . ILE A 1 87 ? -3.345 -11.046 -2.787 1.00 92.62 87 ILE A O 1
ATOM 708 N N . ASN A 1 88 ? -2.442 -13.051 -2.345 1.00 84.50 88 ASN A N 1
ATOM 709 C CA . ASN A 1 88 ? -2.489 -13.570 -3.720 1.00 84.50 88 ASN A CA 1
ATOM 710 C C . ASN A 1 88 ? -3.671 -14.526 -3.963 1.00 84.50 88 ASN A C 1
ATOM 712 O O . ASN A 1 88 ? -3.720 -15.203 -4.984 1.00 84.50 88 ASN A O 1
ATOM 716 N N . ASP A 1 89 ? -4.572 -14.648 -2.988 1.00 78.38 89 ASP A N 1
ATOM 717 C CA . ASP A 1 89 ? -5.691 -15.586 -3.010 1.00 78.38 89 ASP A CA 1
ATOM 718 C C . ASP A 1 89 ? -6.914 -14.933 -2.353 1.00 78.38 89 ASP A C 1
ATOM 720 O O . ASP A 1 89 ? -6.836 -14.472 -1.210 1.00 78.38 89 ASP A O 1
ATOM 724 N N . MET A 1 90 ? -8.035 -14.875 -3.074 1.00 69.00 90 MET A N 1
ATOM 725 C CA . MET A 1 90 ? -9.265 -14.241 -2.594 1.00 69.00 90 MET A CA 1
ATOM 726 C C . MET A 1 90 ? -9.895 -14.982 -1.405 1.00 69.00 90 MET A C 1
ATOM 728 O O . MET A 1 90 ? -10.440 -14.318 -0.525 1.00 69.00 90 MET A O 1
ATOM 732 N N . ASP A 1 91 ? -9.715 -16.300 -1.278 1.00 71.50 91 ASP A N 1
ATOM 733 C CA . ASP A 1 91 ? -10.209 -17.065 -0.119 1.00 71.50 91 ASP A CA 1
ATOM 734 C C . ASP A 1 91 ? -9.502 -16.637 1.178 1.00 71.50 91 ASP A C 1
ATOM 736 O O . ASP A 1 91 ? -10.034 -16.728 2.288 1.00 71.50 91 ASP A O 1
ATOM 740 N N . ARG A 1 92 ? -8.263 -16.150 1.055 1.00 70.94 92 ARG A N 1
ATOM 741 C CA . ARG A 1 92 ? -7.495 -15.608 2.179 1.00 70.94 92 ARG A CA 1
ATOM 742 C C . ARG A 1 92 ? -7.934 -14.187 2.533 1.00 70.94 92 ARG A C 1
ATOM 744 O O . ARG A 1 92 ? -7.789 -13.808 3.692 1.00 70.94 92 ARG A O 1
ATOM 751 N N . LEU A 1 93 ? -8.473 -13.425 1.578 1.00 72.62 93 LEU A N 1
ATOM 752 C CA . LEU A 1 93 ? -9.035 -12.099 1.837 1.00 72.62 93 LEU A CA 1
ATOM 753 C C . LEU A 1 93 ? -10.303 -12.194 2.691 1.00 72.62 93 LEU A C 1
ATOM 755 O O . LEU A 1 93 ? -10.424 -11.447 3.657 1.00 72.62 93 LEU A O 1
ATOM 759 N N . GLU A 1 94 ? -11.205 -13.134 2.392 1.00 71.62 94 GLU A N 1
ATOM 760 C CA . GLU A 1 94 ? -12.440 -13.323 3.171 1.00 71.62 94 GLU A CA 1
ATOM 761 C C . GLU A 1 94 ? -12.154 -13.601 4.650 1.00 71.62 94 GLU A C 1
ATOM 763 O O . GLU A 1 94 ? -12.812 -13.041 5.516 1.00 71.62 94 GLU A O 1
ATOM 768 N N . ARG A 1 95 ? -11.109 -14.376 4.964 1.00 75.50 95 ARG A N 1
ATOM 769 C CA . ARG A 1 95 ? -10.688 -14.628 6.357 1.00 75.50 95 ARG A CA 1
ATOM 770 C C . ARG A 1 95 ? -10.094 -13.409 7.059 1.00 75.50 95 ARG A C 1
ATOM 772 O 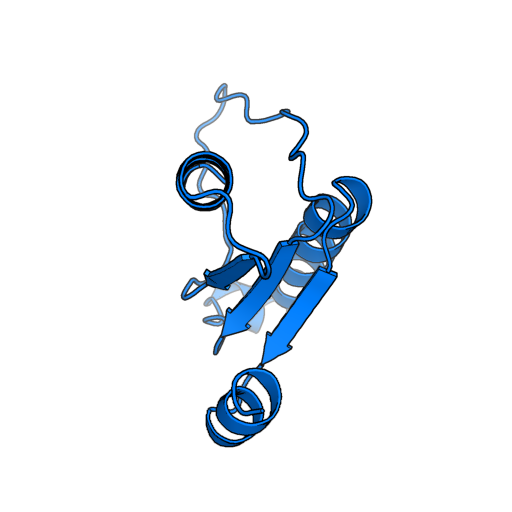O . ARG A 1 95 ? -10.013 -13.400 8.279 1.00 75.50 95 ARG A O 1
ATOM 779 N N . VAL A 1 96 ? -9.582 -12.445 6.298 1.00 75.12 96 VAL A N 1
ATOM 780 C CA . VAL A 1 96 ? -8.983 -11.217 6.838 1.00 75.12 96 VAL A CA 1
ATOM 781 C C . VAL A 1 96 ? -10.041 -10.136 7.048 1.00 75.12 96 VAL A C 1
ATOM 783 O O . VAL A 1 96 ? -9.897 -9.335 7.964 1.00 75.12 96 VAL A O 1
ATOM 786 N N . LEU A 1 97 ? -11.076 -10.105 6.204 1.00 76.25 97 LEU A N 1
ATOM 787 C CA . LEU A 1 97 ? -12.167 -9.128 6.279 1.00 76.25 97 LEU A CA 1
ATOM 788 C C . LEU A 1 97 ? -13.395 -9.629 7.052 1.00 76.25 97 LEU A C 1
ATOM 790 O O . LEU A 1 97 ? -14.217 -8.814 7.461 1.00 76.25 97 LEU A O 1
ATOM 794 N N . GLY A 1 98 ? -13.550 -10.943 7.204 1.00 64.81 98 GLY A N 1
ATOM 795 C CA . GLY A 1 98 ? -14.649 -11.568 7.926 1.00 64.81 98 GLY A CA 1
ATOM 796 C C . GLY A 1 98 ? -14.302 -11.788 9.392 1.00 64.81 98 GLY A C 1
ATOM 797 O O . GLY A 1 98 ? -13.603 -12.748 9.718 1.00 64.81 98 GLY A O 1
ATOM 798 N N . GLU A 1 99 ? -14.832 -10.920 10.251 1.00 50.72 99 GLU A N 1
ATOM 799 C CA . GLU A 1 99 ? -15.249 -11.290 11.611 1.00 50.72 99 GLU A CA 1
ATOM 800 C C . GLU A 1 99 ? -16.723 -11.714 11.598 1.00 50.72 99 GLU A C 1
ATOM 802 O O . GLU A 1 99 ? -17.542 -10.997 10.972 1.00 50.72 99 GLU A O 1
#

pLDDT: mean 88.36, std 10.12, range [50.72, 97.19]

Radius of gyration: 14.35 Å; chains: 1; bounding box: 30×33×32 Å